Protein AF-A0A7V5F0D4-F1 (afdb_monomer_lite)

Secondary structure (DSSP, 8-state):
-HHHHHHHHHHHHHHHHHHHHHHHHHHHHHHHHHH-----PPPSS--EEE-SS-HHHHS-HHHHHHHHHHHHTTPEEEEEEEESS-TTEEEEEEEETTTTEEEEEEEETTTEEEEEE-

Foldseek 3Di:
DVVVVVVVVVVVVVVVVVVVVVVVVVVVVVVVVVVPPPCPPDDPDWDWDADPCPVVCVVDPVNVVVVVVCVVVQWDWPHKTATPSDRQKIKTKTARVVVRKIKIWIAGPPPGIDIDID

Sequence (118 aa):
MGAFLQVIGGVFIFLVFIAVGLYLWFKWNQVGKYLSVKENPTPSQIHLIPDVSPDWIEEKDAADKAISEFESLGFTAVGPFKIKEMPPVRLFSFVHTQAQMMAVVYNHEAAGVWCSGE

pLDDT: mean 87.09, std 11.3, range [52.22, 96.38]

Radius of gyration: 25.09 Å; chains: 1; bounding box: 67×25×65 Å

Structure (mmCIF, N/CA/C/O backbone):
data_AF-A0A7V5F0D4-F1
#
_entry.id   AF-A0A7V5F0D4-F1
#
loop_
_atom_site.group_PDB
_atom_site.id
_atom_site.type_symbol
_atom_site.label_atom_id
_atom_site.label_alt_id
_atom_site.label_comp_id
_atom_site.label_asym_id
_atom_site.label_entity_id
_atom_site.label_seq_id
_atom_site.pdbx_PDB_ins_code
_atom_site.Cartn_x
_atom_site.Cartn_y
_atom_site.Cartn_z
_atom_site.occupancy
_atom_site.B_iso_or_equiv
_atom_site.auth_seq_id
_atom_site.auth_comp_id
_atom_site.auth_asym_id
_atom_site.auth_atom_id
_atom_site.pdbx_PDB_model_num
ATOM 1 N N . MET A 1 1 ? 49.434 5.261 -44.730 1.00 58.75 1 MET A N 1
ATOM 2 C CA . MET A 1 1 ? 48.980 4.752 -43.412 1.00 58.75 1 MET A CA 1
ATOM 3 C C . MET A 1 1 ? 47.878 5.598 -42.761 1.00 58.75 1 MET A C 1
ATOM 5 O O . MET A 1 1 ? 47.087 5.022 -42.030 1.00 58.75 1 MET A O 1
ATOM 9 N N . GLY A 1 2 ? 47.747 6.906 -43.046 1.00 70.81 2 GLY A N 1
ATOM 10 C CA . GLY A 1 2 ? 46.697 7.752 -42.441 1.00 70.81 2 GLY A CA 1
ATOM 11 C C . GLY A 1 2 ? 45.245 7.367 -42.777 1.00 70.81 2 GLY A C 1
ATOM 12 O O . GLY A 1 2 ? 44.397 7.374 -41.894 1.00 70.81 2 GLY A O 1
ATOM 13 N N . ALA A 1 3 ? 44.966 6.939 -44.015 1.00 78.06 3 ALA A N 1
ATOM 14 C CA . ALA A 1 3 ? 43.608 6.572 -44.439 1.00 78.06 3 ALA A CA 1
ATOM 15 C C . ALA A 1 3 ? 43.032 5.354 -43.685 1.00 78.06 3 ALA A C 1
ATOM 17 O O . ALA A 1 3 ? 41.837 5.300 -43.419 1.00 78.06 3 ALA A O 1
ATOM 18 N N . PHE A 1 4 ? 43.878 4.399 -43.288 1.00 79.81 4 PHE A N 1
ATOM 19 C CA . PHE A 1 4 ? 43.450 3.209 -42.547 1.00 79.81 4 PHE A CA 1
ATOM 20 C C . PHE A 1 4 ? 42.990 3.559 -41.124 1.00 79.81 4 PHE A C 1
ATOM 22 O O . PHE A 1 4 ? 41.925 3.124 -40.690 1.00 79.81 4 PHE A O 1
ATOM 29 N N . LEU A 1 5 ? 43.747 4.418 -40.429 1.00 85.62 5 LEU A N 1
ATOM 30 C CA . LEU A 1 5 ? 43.377 4.912 -39.100 1.00 85.62 5 LEU A CA 1
ATOM 31 C C . LEU A 1 5 ? 42.092 5.751 -39.137 1.00 85.62 5 LEU A C 1
ATOM 33 O O . LEU A 1 5 ? 41.273 5.664 -38.227 1.00 85.62 5 LEU A O 1
ATOM 37 N N . GLN A 1 6 ? 41.892 6.530 -40.203 1.00 87.38 6 GLN A N 1
ATOM 38 C CA . GLN A 1 6 ? 40.712 7.376 -40.369 1.00 87.38 6 GLN A CA 1
ATOM 39 C C . GLN A 1 6 ? 39.435 6.558 -40.613 1.00 87.38 6 GLN A C 1
ATOM 41 O O . GLN A 1 6 ? 38.392 6.872 -40.041 1.00 87.38 6 GLN A O 1
ATOM 46 N N . VAL A 1 7 ? 39.517 5.479 -41.400 1.00 92.50 7 VAL A N 1
ATOM 47 C CA . VAL A 1 7 ? 38.386 4.563 -41.622 1.00 92.50 7 VAL A CA 1
ATOM 48 C C . VAL A 1 7 ? 38.024 3.825 -40.332 1.00 92.50 7 VAL A C 1
ATOM 50 O O . VAL A 1 7 ? 36.852 3.786 -39.966 1.00 92.50 7 VAL A O 1
ATOM 53 N N . ILE A 1 8 ? 39.012 3.308 -39.593 1.00 92.19 8 ILE A N 1
ATOM 54 C CA . ILE A 1 8 ? 38.765 2.612 -38.318 1.00 92.19 8 ILE A CA 1
ATOM 55 C C . ILE A 1 8 ? 38.182 3.562 -37.267 1.00 92.19 8 ILE A C 1
ATOM 57 O O . ILE A 1 8 ? 37.211 3.212 -36.596 1.00 92.19 8 ILE A O 1
ATOM 61 N N . GLY A 1 9 ? 38.721 4.780 -37.153 1.00 91.25 9 GLY A N 1
ATOM 62 C CA . GLY A 1 9 ? 38.195 5.799 -36.244 1.00 91.25 9 GLY A CA 1
ATOM 63 C C . GLY A 1 9 ? 36.754 6.194 -36.576 1.00 91.25 9 GLY A C 1
ATOM 64 O O . GLY A 1 9 ? 35.921 6.293 -35.677 1.00 91.25 9 GLY A O 1
ATOM 65 N N . GLY A 1 10 ? 36.432 6.342 -37.866 1.00 93.94 10 GLY A N 1
ATOM 66 C CA . GLY A 1 10 ? 35.072 6.632 -38.322 1.00 93.94 10 GLY A CA 1
ATOM 67 C C . GLY A 1 10 ? 34.078 5.520 -37.981 1.00 93.94 10 GLY A C 1
ATOM 68 O O . GLY A 1 10 ? 32.999 5.799 -37.459 1.00 93.94 10 GLY A O 1
ATOM 69 N N . VAL A 1 11 ? 34.461 4.257 -38.199 1.00 95.19 11 VAL A N 1
ATOM 70 C CA . VAL A 1 11 ? 33.627 3.095 -37.846 1.00 95.19 11 VAL A CA 1
ATOM 71 C C . VAL A 1 11 ? 33.394 3.0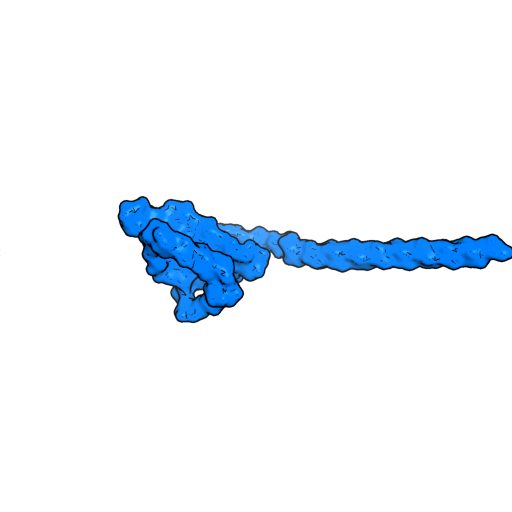25 -36.337 1.00 95.19 11 VAL A C 1
ATOM 73 O O . VAL A 1 11 ? 32.268 2.786 -35.904 1.00 95.19 11 VAL A O 1
ATOM 76 N N . PHE A 1 12 ? 34.420 3.285 -35.525 1.00 95.50 12 PHE A N 1
ATOM 77 C CA . PHE A 1 12 ? 34.284 3.269 -34.070 1.00 95.50 12 PHE A CA 1
ATOM 78 C C . PHE A 1 12 ? 33.306 4.341 -33.570 1.00 95.50 12 PHE A C 1
ATOM 80 O O . PHE A 1 12 ? 32.403 4.039 -32.793 1.00 95.50 12 PHE A O 1
ATOM 87 N N . ILE A 1 13 ? 33.428 5.575 -34.067 1.00 95.38 13 ILE A N 1
ATOM 88 C CA . ILE A 1 13 ? 32.514 6.670 -33.714 1.00 95.38 13 ILE A CA 1
ATOM 89 C C . ILE A 1 13 ? 31.077 6.324 -34.124 1.00 95.38 13 ILE A C 1
ATOM 91 O O . ILE A 1 13 ? 30.149 6.505 -33.337 1.00 95.38 13 ILE A O 1
ATOM 95 N N . PHE A 1 14 ? 30.888 5.773 -35.323 1.00 96.25 14 PHE A N 1
ATOM 96 C CA . PHE A 1 14 ? 29.572 5.359 -35.804 1.00 96.25 14 PHE A CA 1
ATOM 97 C C . PHE A 1 14 ? 28.927 4.293 -34.905 1.00 96.25 14 PHE A C 1
ATOM 99 O O . PHE A 1 14 ? 27.755 4.413 -34.546 1.00 96.25 14 PHE A O 1
ATOM 106 N N . LEU A 1 15 ? 29.698 3.291 -34.471 1.00 96.06 15 LEU A N 1
ATOM 107 C CA . LEU A 1 15 ? 29.219 2.267 -33.540 1.00 96.06 15 LEU A CA 1
ATOM 108 C C . LEU A 1 15 ? 28.831 2.854 -32.178 1.00 96.06 15 LEU A C 1
ATOM 110 O O . LEU A 1 15 ? 27.813 2.452 -31.614 1.00 96.06 15 LEU A O 1
ATOM 114 N N . VAL A 1 16 ? 29.588 3.832 -31.671 1.00 96.31 16 VAL A N 1
ATOM 115 C CA . VAL A 1 16 ? 29.245 4.535 -30.425 1.00 96.31 16 VAL A CA 1
ATOM 116 C C . VAL A 1 16 ? 27.912 5.273 -30.567 1.00 96.31 16 VAL A C 1
ATOM 118 O O . VAL A 1 16 ? 27.063 5.161 -29.685 1.00 96.31 16 VAL A O 1
ATOM 121 N N . PHE A 1 17 ? 27.676 5.967 -31.684 1.00 96.31 17 PHE A N 1
ATOM 122 C CA . PHE A 1 17 ? 26.396 6.640 -31.924 1.00 96.31 17 PHE A CA 1
ATOM 123 C C . PHE A 1 17 ? 25.220 5.663 -31.998 1.00 96.31 17 PHE A C 1
ATOM 125 O O . PHE A 1 17 ? 24.170 5.940 -31.416 1.00 96.31 17 PHE A O 1
ATOM 132 N N . ILE A 1 18 ? 25.393 4.507 -32.646 1.00 96.19 18 ILE A N 1
ATOM 133 C CA . ILE A 1 18 ? 24.368 3.454 -32.664 1.00 96.19 18 ILE A CA 1
ATOM 134 C C . ILE A 1 18 ? 24.093 2.948 -31.247 1.00 96.19 18 ILE A C 1
ATOM 136 O O . ILE A 1 18 ? 22.934 2.856 -30.849 1.00 96.19 18 ILE A O 1
ATOM 140 N N . ALA A 1 19 ? 25.136 2.655 -30.468 1.00 95.75 19 ALA A N 1
ATOM 141 C CA . ALA A 1 19 ? 24.985 2.160 -29.104 1.00 95.75 19 ALA A CA 1
ATOM 142 C C . ALA A 1 19 ? 24.249 3.169 -28.206 1.00 95.75 19 ALA A C 1
ATOM 144 O O . ALA A 1 19 ? 23.325 2.793 -27.485 1.00 95.75 19 ALA A O 1
ATOM 145 N N . VAL A 1 20 ? 24.598 4.457 -28.295 1.00 95.75 20 VAL A N 1
ATOM 146 C CA . VAL A 1 20 ? 23.918 5.532 -27.554 1.00 95.75 20 VAL A CA 1
ATOM 147 C C . VAL A 1 20 ? 22.470 5.689 -28.019 1.00 95.75 20 VAL A C 1
ATOM 149 O O . VAL A 1 20 ? 21.575 5.803 -27.185 1.00 95.75 20 VAL A O 1
ATOM 152 N N . GLY A 1 21 ? 22.214 5.645 -29.328 1.00 95.62 21 GLY A N 1
ATOM 153 C CA . GLY A 1 21 ? 20.862 5.716 -29.883 1.00 95.62 21 GLY A CA 1
ATOM 154 C C . GLY A 1 21 ? 19.974 4.569 -29.400 1.00 95.62 21 GLY A C 1
ATOM 155 O O . GLY A 1 21 ? 18.862 4.809 -28.933 1.00 95.62 21 GLY A O 1
ATOM 156 N N . LEU A 1 22 ? 20.486 3.335 -29.426 1.00 94.88 22 LEU A N 1
ATOM 157 C CA . LEU A 1 22 ? 19.786 2.157 -28.907 1.00 94.88 22 LEU A CA 1
ATOM 158 C C . LEU A 1 22 ? 19.546 2.256 -27.400 1.00 94.88 22 LEU A C 1
ATOM 160 O O . LEU A 1 22 ? 18.450 1.944 -26.940 1.00 94.88 22 LEU A O 1
ATOM 164 N N . TYR A 1 23 ? 20.532 2.728 -26.636 1.00 94.31 23 TYR A N 1
ATOM 165 C CA . TYR A 1 23 ? 20.393 2.944 -25.197 1.00 94.31 23 TYR A CA 1
ATOM 166 C C . TYR A 1 23 ? 19.297 3.969 -24.875 1.00 94.31 23 TYR A C 1
ATOM 168 O O . TYR A 1 23 ? 18.428 3.711 -24.039 1.00 94.31 23 TYR A O 1
ATOM 176 N N . LEU A 1 24 ? 19.290 5.113 -25.566 1.00 93.19 24 LEU A N 1
ATOM 177 C CA . LEU A 1 24 ? 18.263 6.142 -25.399 1.00 93.19 24 LEU A CA 1
ATOM 178 C C . LEU A 1 24 ? 16.883 5.642 -25.837 1.00 93.19 24 LEU A C 1
ATOM 180 O O . LEU A 1 24 ? 15.900 5.913 -25.152 1.00 93.19 24 LEU A O 1
ATOM 184 N N . TRP A 1 25 ? 16.807 4.871 -26.923 1.00 89.56 25 TRP A N 1
ATOM 185 C CA . TRP A 1 25 ? 15.559 4.275 -27.395 1.00 89.56 25 TRP A CA 1
ATOM 186 C C . TRP A 1 25 ? 14.984 3.267 -26.394 1.00 89.56 25 TRP A C 1
ATOM 188 O O . TRP A 1 25 ? 13.805 3.354 -26.048 1.00 89.56 25 TRP A O 1
ATOM 198 N N . PHE A 1 26 ? 15.814 2.371 -25.847 1.00 88.81 26 PHE A N 1
ATOM 199 C CA . PHE A 1 26 ? 15.400 1.441 -24.791 1.00 88.81 26 PHE A CA 1
ATOM 200 C C . PHE A 1 26 ? 14.926 2.179 -23.539 1.00 88.81 26 PHE A C 1
ATOM 202 O O . PHE A 1 26 ? 13.879 1.840 -22.984 1.00 88.81 26 PHE A O 1
ATOM 209 N N . LYS A 1 27 ? 15.660 3.218 -23.121 1.00 84.25 27 LYS A N 1
ATOM 210 C CA . LYS A 1 27 ? 15.295 4.034 -21.961 1.00 84.25 27 LYS A CA 1
ATOM 211 C C . LYS A 1 27 ? 13.960 4.752 -22.180 1.00 84.25 27 LYS A C 1
ATOM 213 O O . LYS A 1 27 ? 13.111 4.726 -21.294 1.00 84.25 27 LYS A O 1
ATOM 218 N N . TRP A 1 28 ? 13.730 5.329 -23.360 1.00 80.25 28 TRP A N 1
ATOM 219 C CA . TRP A 1 28 ? 12.475 6.019 -23.679 1.00 80.25 28 TRP A CA 1
ATOM 220 C C . TRP A 1 28 ? 11.287 5.053 -23.761 1.00 80.25 28 TRP A C 1
ATOM 222 O O . TRP A 1 28 ? 10.214 5.342 -23.232 1.00 80.25 28 TRP A O 1
ATOM 232 N N . ASN A 1 29 ? 11.472 3.876 -24.365 1.00 77.19 29 ASN A N 1
ATOM 233 C CA . ASN A 1 29 ? 10.412 2.875 -24.490 1.00 77.19 29 ASN A CA 1
ATOM 234 C C . ASN A 1 29 ? 9.940 2.338 -23.124 1.00 77.19 29 ASN A C 1
ATOM 236 O O . ASN A 1 29 ? 8.769 2.004 -22.958 1.00 77.19 29 ASN A O 1
ATOM 240 N N . GLN A 1 30 ? 10.822 2.292 -22.120 1.00 70.06 30 GLN A N 1
ATOM 241 C CA . GLN A 1 30 ? 10.406 1.957 -20.756 1.00 70.06 30 GLN A CA 1
ATOM 242 C C . GLN A 1 30 ? 9.623 3.089 -20.081 1.00 70.06 30 GLN A C 1
ATOM 244 O O . GLN A 1 30 ? 8.632 2.811 -19.414 1.00 70.06 30 GLN A O 1
ATOM 249 N N . VAL A 1 31 ? 9.990 4.354 -20.307 1.00 65.81 31 VAL A N 1
ATOM 250 C CA . VAL A 1 31 ? 9.269 5.512 -19.745 1.00 65.81 31 VAL A CA 1
ATOM 251 C C . VAL A 1 31 ? 7.856 5.645 -20.333 1.00 65.81 31 VAL A C 1
ATOM 253 O O . VAL A 1 31 ? 6.915 5.959 -19.608 1.00 65.81 31 VAL A O 1
ATOM 256 N N . GLY A 1 32 ? 7.664 5.321 -21.617 1.00 59.81 32 GLY A N 1
ATOM 257 C CA . GLY A 1 32 ? 6.348 5.362 -22.272 1.00 59.81 32 GLY A CA 1
ATOM 258 C C . GLY A 1 32 ? 5.287 4.450 -21.637 1.00 59.81 32 GLY A C 1
ATOM 259 O O . GLY A 1 32 ? 4.097 4.768 -21.687 1.00 59.81 32 GLY A O 1
ATOM 260 N N . LYS A 1 33 ? 5.704 3.362 -20.971 1.00 57.69 33 LYS A N 1
ATOM 261 C CA . LYS A 1 33 ? 4.793 2.478 -20.221 1.00 57.69 33 LYS A CA 1
ATOM 262 C C . LYS A 1 33 ? 4.212 3.144 -18.972 1.00 57.69 33 LYS A C 1
ATOM 264 O O . LYS A 1 33 ? 3.101 2.807 -18.586 1.00 57.69 33 LYS A O 1
ATOM 269 N N . TYR A 1 34 ? 4.921 4.109 -18.387 1.00 56.88 34 TYR A N 1
ATOM 270 C CA . TYR A 1 34 ? 4.461 4.863 -17.216 1.00 56.88 34 TYR A CA 1
ATOM 271 C C . TYR A 1 34 ? 3.663 6.119 -17.589 1.00 56.88 34 TYR A C 1
ATOM 273 O O . TYR A 1 34 ? 2.911 6.626 -16.767 1.00 56.88 34 TYR A O 1
ATOM 281 N N . LEU A 1 35 ? 3.798 6.608 -18.828 1.00 57.09 35 LEU A N 1
ATOM 282 C CA . LEU A 1 35 ? 3.099 7.805 -19.317 1.00 57.09 35 LEU A CA 1
ATOM 283 C C . LEU A 1 35 ? 1.776 7.504 -20.035 1.00 57.09 35 LEU A C 1
ATOM 285 O O . LEU A 1 35 ? 1.024 8.425 -20.336 1.00 57.09 35 LEU A O 1
ATOM 289 N N . SER A 1 36 ? 1.448 6.232 -20.269 1.00 52.22 36 SER A N 1
ATOM 290 C CA . SER A 1 36 ? 0.123 5.823 -20.757 1.00 52.22 36 SER A CA 1
ATOM 291 C C . SER A 1 36 ? -0.874 5.684 -19.605 1.00 52.22 36 SER A C 1
ATOM 293 O O . SER A 1 36 ? -1.592 4.690 -19.501 1.00 52.22 36 SER A O 1
ATOM 295 N N . VAL A 1 37 ? -0.927 6.680 -18.720 1.00 55.53 37 VAL A N 1
ATOM 296 C CA . VAL A 1 37 ? -2.065 6.837 -17.817 1.00 55.53 37 VAL A CA 1
ATOM 297 C C . VAL A 1 37 ? -3.191 7.379 -18.688 1.00 55.53 37 VAL A C 1
ATOM 299 O O . VAL A 1 37 ? -3.286 8.579 -18.924 1.00 55.53 37 VAL A O 1
ATOM 302 N N . LYS A 1 38 ? -4.032 6.487 -19.231 1.00 55.12 38 LYS A N 1
ATOM 303 C CA . LYS A 1 38 ? -5.389 6.901 -19.602 1.00 55.12 38 LYS A CA 1
ATOM 304 C C . LYS A 1 38 ? -5.943 7.591 -18.364 1.00 55.12 38 LYS A C 1
ATOM 306 O O . LYS A 1 38 ? -5.932 6.972 -17.301 1.00 55.12 38 LYS A O 1
ATOM 311 N N . GLU A 1 39 ? -6.360 8.846 -18.495 1.00 57.00 39 GLU A N 1
ATOM 312 C CA . GLU A 1 39 ? -7.120 9.551 -17.469 1.00 57.00 39 GLU A CA 1
ATOM 313 C C . GLU A 1 39 ? -8.377 8.725 -17.179 1.00 57.00 39 GLU A C 1
ATOM 315 O O . GLU A 1 39 ? -9.414 8.876 -17.818 1.00 57.00 39 GLU A O 1
ATOM 320 N N . ASN A 1 40 ? -8.260 7.763 -16.268 1.00 59.81 40 ASN A N 1
ATOM 321 C CA . ASN A 1 40 ? -9.411 7.156 -15.647 1.00 59.81 40 ASN A CA 1
ATOM 322 C C . ASN A 1 40 ? -9.881 8.212 -14.653 1.00 59.81 40 ASN A C 1
ATOM 324 O O . ASN A 1 40 ? -9.137 8.498 -13.709 1.00 59.81 40 ASN A O 1
ATOM 328 N N . PRO A 1 41 ? -11.045 8.844 -14.879 1.00 67.31 41 PRO A N 1
ATOM 329 C CA . PRO A 1 41 ? -11.571 9.792 -13.916 1.00 67.31 41 PRO A CA 1
ATOM 330 C C . PRO A 1 41 ? -11.651 9.090 -12.562 1.00 67.31 41 PRO A C 1
ATOM 332 O O . PRO A 1 41 ? -12.133 7.956 -12.476 1.00 67.31 41 PRO A O 1
ATOM 335 N N . THR A 1 42 ? -11.131 9.739 -11.521 1.00 74.06 42 THR A N 1
ATOM 336 C CA . THR A 1 42 ? -11.202 9.216 -10.158 1.00 74.06 42 THR A CA 1
ATOM 337 C C . THR A 1 42 ? -12.676 8.968 -9.842 1.00 74.06 42 THR A C 1
ATOM 339 O O . THR A 1 42 ? -13.480 9.897 -9.981 1.00 74.06 42 THR A O 1
ATOM 342 N N . PRO A 1 43 ? -13.075 7.733 -9.497 1.00 79.56 43 PRO A N 1
ATOM 343 C CA . PRO A 1 43 ? -14.480 7.436 -9.284 1.00 79.56 43 PRO A CA 1
ATOM 344 C C . PRO A 1 43 ? -14.998 8.269 -8.108 1.00 79.56 43 PRO A C 1
ATOM 346 O O . PRO A 1 43 ? -14.358 8.345 -7.062 1.00 79.56 43 PRO A O 1
ATOM 349 N N . SER A 1 44 ? -16.167 8.890 -8.274 1.00 84.12 44 SER A N 1
ATOM 350 C CA . SER A 1 44 ? -16.818 9.669 -7.210 1.00 84.12 44 SER A CA 1
ATOM 351 C C . SER A 1 44 ? -17.292 8.799 -6.043 1.00 84.12 44 SER A C 1
ATOM 353 O O . SER A 1 44 ? -17.542 9.305 -4.954 1.00 84.12 44 SER A O 1
ATOM 355 N N . GLN A 1 45 ? -17.422 7.494 -6.277 1.00 88.38 45 GLN A N 1
ATOM 356 C CA . GLN A 1 45 ? -17.814 6.499 -5.296 1.00 88.38 45 GLN A CA 1
ATOM 357 C C . GLN A 1 45 ? -17.002 5.225 -5.515 1.00 88.38 45 GLN A C 1
ATOM 359 O O . GLN A 1 45 ? -16.865 4.756 -6.645 1.00 88.38 45 GLN A O 1
ATOM 364 N N . ILE A 1 46 ? -16.5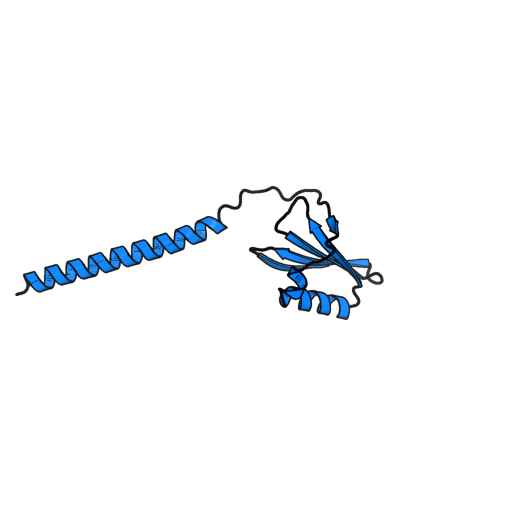12 4.650 -4.421 1.00 90.69 46 ILE A N 1
ATOM 365 C CA . ILE A 1 46 ? -15.802 3.373 -4.418 1.00 90.69 46 ILE A CA 1
ATOM 366 C C . ILE A 1 46 ? -16.567 2.334 -3.600 1.00 90.69 46 ILE A C 1
ATOM 368 O O . ILE A 1 46 ? -17.197 2.663 -2.594 1.00 90.69 46 ILE A O 1
ATOM 372 N N . HIS A 1 47 ? -16.493 1.072 -4.020 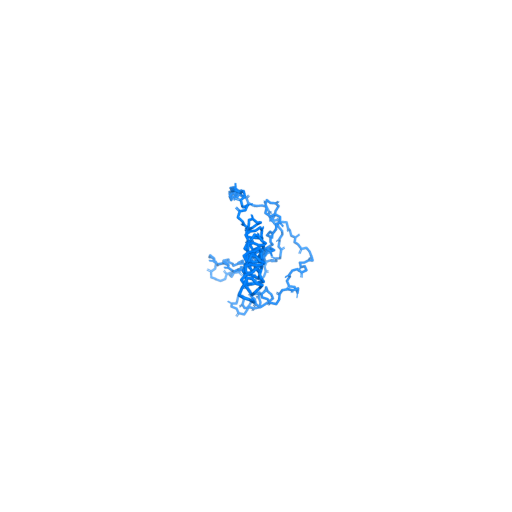1.00 93.88 47 HIS A N 1
ATOM 373 C CA . HIS A 1 47 ? -17.031 -0.061 -3.277 1.00 93.88 47 HIS A CA 1
ATOM 374 C C . HIS A 1 47 ? -15.893 -0.873 -2.666 1.00 93.88 47 HIS A C 1
ATOM 376 O O . HIS A 1 47 ? -15.032 -1.406 -3.376 1.00 93.88 47 HIS A O 1
ATOM 382 N N . LEU A 1 48 ? -15.926 -0.983 -1.338 1.00 93.75 48 LEU A N 1
ATOM 383 C CA . LEU A 1 48 ? -14.975 -1.766 -0.563 1.00 93.75 48 LEU A CA 1
ATOM 384 C C . LEU A 1 48 ? -15.449 -3.215 -0.459 1.00 93.75 48 LEU A C 1
ATOM 386 O O . LEU A 1 48 ? -16.566 -3.491 -0.022 1.00 93.75 48 LEU A O 1
ATOM 390 N N . ILE A 1 49 ? -14.582 -4.139 -0.857 1.00 95.12 49 ILE A N 1
ATOM 391 C CA . ILE A 1 49 ? -14.797 -5.580 -0.741 1.00 95.12 49 ILE A CA 1
ATOM 392 C C . ILE A 1 49 ? -13.792 -6.106 0.288 1.00 95.12 49 ILE A C 1
ATOM 394 O O . ILE A 1 49 ? -12.594 -5.968 0.041 1.00 95.12 49 ILE A O 1
ATOM 398 N N . PRO A 1 50 ? -14.232 -6.694 1.415 1.00 95.38 50 PRO A N 1
ATOM 399 C CA . PRO A 1 50 ? -13.324 -7.238 2.423 1.00 95.38 50 PRO A CA 1
ATOM 400 C C . PRO A 1 50 ? -12.318 -8.218 1.818 1.00 95.38 50 PRO A C 1
ATOM 402 O O . PRO A 1 50 ? -12.690 -9.080 1.017 1.00 95.38 50 PRO A O 1
ATOM 405 N N . ASP A 1 51 ? -11.049 -8.084 2.198 1.00 93.75 51 ASP A N 1
ATOM 406 C CA . ASP A 1 51 ? -9.974 -8.947 1.713 1.00 93.75 51 ASP A CA 1
ATOM 407 C C . ASP A 1 51 ? -9.551 -9.944 2.795 1.00 93.75 51 ASP A C 1
ATOM 409 O O . ASP A 1 51 ? -8.829 -9.606 3.721 1.00 93.75 51 ASP A O 1
ATOM 413 N N . VAL A 1 52 ? -10.030 -11.185 2.708 1.00 88.38 52 VAL A N 1
ATOM 414 C CA . VAL A 1 52 ? -9.862 -12.180 3.787 1.00 88.38 52 VAL A CA 1
ATOM 415 C C . VAL A 1 52 ? -8.407 -12.656 3.937 1.00 88.38 52 VAL A C 1
ATOM 417 O O . VAL A 1 52 ? -8.030 -13.109 5.012 1.00 88.38 52 VAL A O 1
ATOM 420 N N . SER A 1 53 ? -7.591 -12.535 2.884 1.00 87.44 53 SER A N 1
ATOM 421 C CA . SER A 1 53 ? -6.161 -12.878 2.884 1.00 87.44 53 SER A CA 1
ATOM 422 C C . SER A 1 53 ? -5.380 -11.802 2.122 1.00 87.44 53 SER A C 1
ATOM 424 O O . SER A 1 53 ? -5.209 -11.909 0.906 1.00 87.44 53 SER A O 1
ATOM 426 N N . PRO A 1 54 ? -4.993 -10.703 2.787 1.00 87.38 54 PRO A N 1
ATOM 427 C CA . PRO A 1 54 ? -4.288 -9.599 2.150 1.00 87.38 54 PRO A CA 1
ATOM 428 C C . PRO A 1 54 ? -2.778 -9.872 2.079 1.00 87.38 54 PRO A C 1
ATOM 430 O O . PRO A 1 54 ? -1.996 -9.284 2.823 1.00 87.38 54 PRO A O 1
ATOM 433 N N . ASP A 1 55 ? -2.356 -10.713 1.137 1.00 88.56 55 ASP A N 1
ATOM 434 C CA . ASP A 1 55 ? -0.951 -11.145 0.994 1.00 88.56 55 ASP A CA 1
ATOM 435 C C . ASP A 1 55 ? 0.036 -9.956 0.873 1.00 88.56 55 ASP A C 1
ATOM 437 O O . ASP A 1 55 ? 1.183 -10.006 1.309 1.00 88.56 55 ASP A O 1
ATOM 441 N N . TRP A 1 56 ? -0.446 -8.818 0.363 1.00 87.56 56 TRP A N 1
ATOM 442 C CA . TRP A 1 56 ? 0.328 -7.588 0.193 1.00 87.56 56 TRP A CA 1
ATOM 443 C C . TRP A 1 56 ? 0.787 -6.915 1.493 1.00 87.56 56 TRP A C 1
ATOM 445 O O . TRP A 1 56 ? 1.640 -6.030 1.423 1.00 87.56 56 TRP A O 1
ATOM 455 N N . ILE A 1 57 ? 0.205 -7.268 2.641 1.00 87.75 57 ILE A N 1
ATOM 456 C CA . ILE A 1 57 ? 0.602 -6.724 3.944 1.00 87.75 57 ILE A CA 1
ATOM 457 C C . ILE A 1 57 ? 1.889 -7.398 4.412 1.00 87.75 57 ILE A C 1
ATOM 459 O O . ILE A 1 57 ? 2.855 -6.713 4.731 1.00 87.75 57 ILE A O 1
ATOM 463 N N . GLU A 1 58 ? 1.922 -8.731 4.378 1.00 82.06 58 GLU A N 1
ATOM 464 C CA . GLU A 1 58 ? 3.079 -9.520 4.814 1.00 82.06 58 GLU A CA 1
ATOM 465 C C . GLU A 1 58 ? 4.234 -9.439 3.808 1.00 82.06 58 GLU A C 1
ATOM 467 O O . GLU A 1 58 ? 5.402 -9.375 4.188 1.00 82.06 58 GLU A O 1
ATOM 472 N N . GLU A 1 59 ? 3.925 -9.384 2.508 1.00 82.31 59 GLU A N 1
ATOM 473 C CA . GLU A 1 59 ? 4.941 -9.261 1.459 1.00 82.31 59 GLU A CA 1
ATOM 474 C C . GLU A 1 59 ? 5.627 -7.887 1.443 1.00 82.31 59 GLU A C 1
ATOM 476 O O . GLU A 1 59 ? 6.743 -7.754 0.926 1.00 82.31 59 GLU A O 1
ATOM 481 N N . LYS A 1 60 ? 4.978 -6.843 1.978 1.00 76.31 60 LYS A N 1
ATOM 482 C CA . LYS A 1 60 ? 5.505 -5.475 1.963 1.00 76.31 60 LYS A CA 1
ATOM 483 C C . LYS A 1 60 ? 5.731 -4.940 3.369 1.00 76.31 60 LYS A C 1
ATOM 485 O O . LYS A 1 60 ? 4.850 -4.330 3.962 1.00 76.31 60 LYS A O 1
ATOM 490 N N . ASP A 1 61 ? 6.990 -4.993 3.793 1.00 85.94 61 ASP A N 1
ATOM 491 C CA . ASP A 1 61 ? 7.508 -4.429 5.052 1.00 85.94 61 ASP A CA 1
ATOM 492 C C . ASP A 1 61 ? 7.040 -2.980 5.328 1.00 85.94 61 ASP A C 1
ATOM 494 O O . ASP A 1 61 ? 6.778 -2.602 6.464 1.00 85.94 61 ASP A O 1
ATOM 498 N N . ALA A 1 62 ? 6.862 -2.154 4.290 1.00 86.75 62 ALA A N 1
ATOM 499 C CA . ALA A 1 62 ? 6.349 -0.789 4.450 1.00 86.75 62 ALA A CA 1
ATOM 500 C C . ALA A 1 62 ? 4.872 -0.723 4.891 1.00 86.75 62 ALA A C 1
ATOM 502 O O . ALA A 1 62 ? 4.500 0.197 5.615 1.00 86.75 62 ALA A O 1
ATOM 503 N N . ALA A 1 63 ? 4.034 -1.666 4.449 1.00 89.25 63 ALA A N 1
ATOM 504 C CA . ALA A 1 63 ? 2.631 -1.735 4.851 1.00 89.25 63 ALA A CA 1
ATOM 505 C C . ALA A 1 63 ? 2.510 -2.218 6.299 1.00 89.25 63 ALA A C 1
ATOM 507 O O . ALA A 1 63 ? 1.834 -1.567 7.090 1.00 89.25 63 ALA A O 1
ATOM 508 N N . ASP A 1 64 ? 3.222 -3.288 6.655 1.00 92.25 64 ASP A N 1
ATOM 509 C CA . ASP A 1 64 ? 3.260 -3.830 8.019 1.00 92.25 64 ASP A CA 1
ATOM 510 C C . ASP A 1 64 ? 3.745 -2.796 9.053 1.00 92.25 64 ASP A C 1
ATOM 512 O O . ASP A 1 64 ? 3.114 -2.581 10.093 1.00 92.25 64 ASP A O 1
ATOM 516 N N . LYS A 1 65 ? 4.805 -2.048 8.717 1.00 92.81 65 LYS A N 1
ATOM 517 C CA . LYS A 1 65 ? 5.296 -0.934 9.543 1.00 92.81 65 LYS A CA 1
ATOM 518 C C . LYS A 1 65 ? 4.255 0.162 9.725 1.00 92.81 65 LYS A C 1
ATOM 520 O O . LYS A 1 65 ? 4.012 0.577 10.854 1.00 92.81 65 LYS A O 1
ATOM 525 N N . ALA A 1 66 ? 3.625 0.612 8.641 1.00 92.06 66 ALA A N 1
ATOM 526 C CA . ALA A 1 66 ? 2.604 1.654 8.716 1.00 92.06 66 ALA A CA 1
ATOM 527 C C . ALA A 1 66 ? 1.396 1.213 9.558 1.00 92.06 66 ALA A C 1
ATOM 529 O O . ALA A 1 66 ? 0.868 2.001 10.340 1.00 92.06 66 ALA A O 1
ATOM 530 N N . ILE A 1 67 ? 0.979 -0.050 9.427 1.00 93.12 67 ILE A N 1
ATOM 531 C CA . ILE A 1 67 ? -0.102 -0.634 10.228 1.00 93.12 67 ILE A CA 1
ATOM 532 C C . ILE A 1 67 ? 0.275 -0.617 11.713 1.00 93.12 67 ILE A C 1
ATOM 534 O O . ILE A 1 67 ? -0.471 -0.072 12.527 1.00 93.12 67 ILE A O 1
ATOM 538 N N . SER A 1 68 ? 1.465 -1.120 12.046 1.00 93.25 68 SER A N 1
ATOM 539 C CA . SER A 1 68 ? 1.983 -1.144 13.418 1.00 93.25 68 SER A CA 1
ATOM 540 C C . SER A 1 68 ? 2.096 0.260 14.028 1.00 93.25 68 SER A C 1
ATOM 542 O O . SER A 1 68 ? 1.785 0.467 15.202 1.00 93.25 68 SER A O 1
ATOM 544 N N . GLU A 1 69 ? 2.511 1.252 13.235 1.00 94.19 69 GLU A N 1
ATOM 545 C CA . GLU A 1 69 ? 2.582 2.649 13.666 1.00 94.19 69 GLU 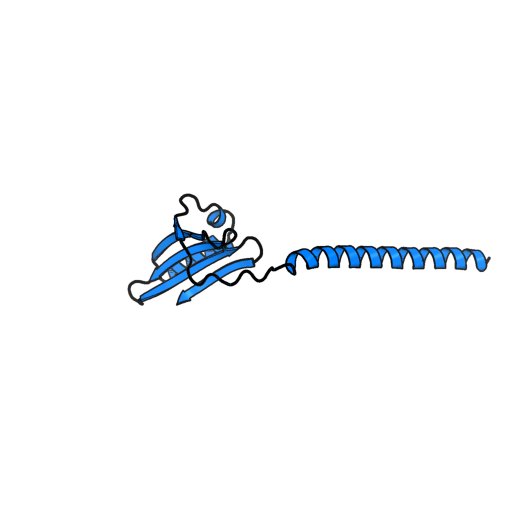A CA 1
ATOM 546 C C . GLU A 1 69 ? 1.194 3.206 14.004 1.00 94.19 69 GLU A C 1
ATOM 548 O O . GLU A 1 69 ? 1.023 3.786 15.078 1.00 94.19 69 GLU A O 1
ATOM 553 N N . PHE A 1 70 ? 0.182 2.988 13.158 1.00 93.88 70 PHE A N 1
ATOM 554 C CA . PHE A 1 70 ? -1.181 3.442 13.449 1.00 93.88 70 PHE A CA 1
ATOM 555 C C . PHE A 1 70 ? -1.762 2.782 14.702 1.00 93.88 70 PHE A C 1
ATOM 557 O O . PHE A 1 70 ? -2.344 3.476 15.540 1.00 93.88 70 PHE A O 1
ATOM 564 N N . GLU A 1 71 ? -1.559 1.478 14.884 1.00 93.81 71 GLU A N 1
ATOM 565 C CA . GLU A 1 71 ? -1.996 0.781 16.098 1.00 93.81 71 GLU A CA 1
ATOM 566 C C . GLU A 1 71 ? -1.321 1.352 17.356 1.00 93.81 71 GLU A C 1
ATOM 568 O O . GLU A 1 71 ? -1.985 1.594 18.367 1.00 93.81 71 GLU A O 1
ATOM 573 N N . SER A 1 72 ? -0.024 1.674 17.280 1.00 95.06 72 SER A N 1
ATOM 574 C CA . SER A 1 72 ? 0.711 2.308 18.386 1.00 95.06 72 SER A CA 1
ATOM 575 C C . SER A 1 72 ? 0.201 3.714 18.737 1.00 95.06 72 SER A C 1
ATOM 577 O O . SER A 1 72 ? 0.327 4.155 19.880 1.00 95.06 72 SER A O 1
ATOM 579 N N . LEU A 1 73 ? -0.418 4.400 17.771 1.00 93.94 73 LEU A N 1
ATOM 580 C CA . LEU A 1 73 ? -1.036 5.717 17.930 1.00 93.94 73 LEU A CA 1
ATOM 581 C C . LEU A 1 73 ? -2.483 5.644 18.448 1.00 93.94 73 LEU A C 1
ATOM 583 O O . LEU A 1 73 ? -3.148 6.674 18.536 1.00 93.94 73 LEU A O 1
ATOM 587 N N . GLY A 1 74 ? -2.981 4.455 18.802 1.00 95.06 74 GLY A N 1
ATOM 588 C CA . GLY A 1 74 ? -4.325 4.272 19.355 1.00 95.06 74 GLY A CA 1
ATOM 589 C C . GLY A 1 74 ? -5.423 4.107 18.304 1.00 95.06 74 GLY A C 1
ATOM 590 O O . GLY A 1 74 ? -6.610 4.113 18.647 1.00 95.06 74 GLY A O 1
ATOM 591 N N . PHE A 1 75 ? -5.060 3.933 17.032 1.00 96.31 75 PHE A N 1
ATOM 592 C CA . PHE A 1 75 ? -6.024 3.539 16.015 1.00 96.31 75 PHE A CA 1
ATOM 593 C C . PHE A 1 75 ? -6.393 2.061 16.161 1.00 96.31 75 PHE A C 1
ATOM 595 O O . PHE A 1 75 ? -5.569 1.211 16.481 1.00 96.31 75 PHE A O 1
ATOM 602 N N . THR A 1 76 ? -7.656 1.748 15.891 1.00 95.94 76 THR A N 1
ATOM 603 C CA . THR A 1 76 ? -8.166 0.378 15.821 1.00 95.94 76 THR A CA 1
ATOM 604 C C . THR A 1 76 ? -8.306 -0.031 14.362 1.00 95.94 76 THR A C 1
ATOM 606 O O . THR A 1 76 ? -8.954 0.672 13.582 1.00 95.94 76 THR A O 1
ATOM 609 N N . ALA A 1 77 ? -7.717 -1.168 13.996 1.00 94.38 77 ALA A N 1
ATOM 610 C CA . ALA A 1 77 ? -7.865 -1.751 12.671 1.00 94.38 77 ALA A CA 1
ATOM 611 C C . ALA A 1 77 ? -9.335 -2.097 12.384 1.00 94.38 77 ALA A C 1
ATOM 613 O O . ALA A 1 77 ? -9.994 -2.787 13.162 1.00 94.38 77 ALA A O 1
ATOM 614 N N . VAL A 1 78 ? -9.843 -1.624 11.247 1.00 94.62 78 VAL A N 1
ATOM 615 C CA . VAL A 1 78 ? -11.152 -2.016 10.705 1.00 94.62 78 VAL A CA 1
ATOM 616 C C . VAL A 1 78 ? -10.973 -3.191 9.746 1.00 94.62 78 VAL A C 1
ATOM 618 O O . VAL A 1 78 ? -11.769 -4.128 9.764 1.00 94.62 78 VAL A O 1
ATOM 621 N N . GLY A 1 79 ? -9.904 -3.161 8.945 1.00 92.88 79 GLY A N 1
ATOM 622 C CA . GLY A 1 79 ? -9.450 -4.305 8.166 1.00 92.88 79 GLY A CA 1
ATOM 623 C C . GLY A 1 79 ? -8.980 -3.970 6.748 1.00 92.88 79 GLY A C 1
ATOM 624 O O . GLY A 1 79 ? -8.995 -2.812 6.321 1.00 92.88 79 GLY A O 1
ATOM 625 N N . PRO A 1 80 ? -8.550 -5.001 6.009 1.00 95.62 80 PRO A N 1
ATOM 626 C CA . PRO A 1 80 ? -8.136 -4.896 4.617 1.00 95.62 80 PRO A CA 1
ATOM 627 C C . PRO A 1 80 ? -9.333 -4.946 3.649 1.00 95.62 80 PRO A C 1
ATOM 629 O O . PRO A 1 80 ? -10.262 -5.744 3.808 1.00 95.62 80 PRO A O 1
ATOM 632 N N . PHE A 1 81 ? -9.288 -4.147 2.583 1.00 95.69 81 PHE A N 1
ATOM 633 C CA . PHE A 1 81 ? -10.269 -4.204 1.501 1.00 95.69 81 PHE A CA 1
ATOM 634 C C . PHE A 1 81 ? -9.639 -4.033 0.116 1.00 95.69 81 PHE A C 1
ATOM 636 O O . PHE A 1 81 ? -8.622 -3.365 -0.093 1.00 95.69 81 PHE A O 1
ATOM 643 N N . LYS A 1 82 ? -10.322 -4.617 -0.866 1.00 94.31 82 LYS A N 1
ATOM 644 C CA . LYS A 1 82 ? -10.134 -4.383 -2.296 1.00 94.31 82 LYS A CA 1
ATOM 645 C C . LYS A 1 82 ? -11.124 -3.328 -2.770 1.00 94.31 82 LYS A C 1
ATOM 647 O O . LYS A 1 82 ? -12.265 -3.295 -2.312 1.00 94.31 82 LYS A O 1
ATOM 652 N N . ILE A 1 83 ? -10.703 -2.512 -3.730 1.00 92.75 83 ILE A N 1
ATOM 653 C CA . ILE A 1 83 ? -11.559 -1.502 -4.348 1.00 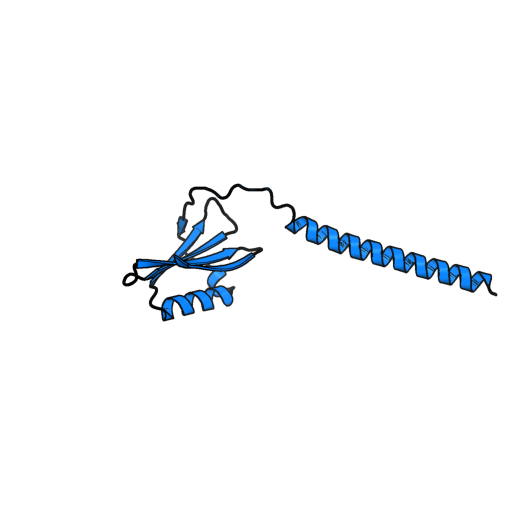92.75 83 ILE A CA 1
ATOM 654 C C . ILE A 1 83 ? -11.997 -2.012 -5.719 1.00 92.75 83 ILE A C 1
ATOM 656 O O . ILE A 1 83 ? -11.163 -2.245 -6.593 1.00 92.75 83 ILE A O 1
ATOM 660 N N . LYS A 1 84 ? -13.306 -2.196 -5.918 1.00 90.31 84 LYS A N 1
ATOM 661 C CA . LYS A 1 84 ? -13.854 -2.761 -7.164 1.00 90.31 84 LYS A CA 1
ATOM 662 C C . LYS A 1 84 ? -13.519 -1.902 -8.389 1.00 90.31 84 LYS A C 1
ATOM 664 O O . LYS A 1 84 ? -13.183 -2.431 -9.445 1.00 90.31 84 LYS A O 1
ATOM 669 N N . GLU A 1 85 ? -13.607 -0.586 -8.242 1.00 90.62 85 GLU A N 1
ATOM 670 C CA . GLU A 1 85 ? -13.387 0.410 -9.295 1.00 90.62 85 GLU A CA 1
ATOM 671 C C . GLU A 1 85 ? -11.901 0.695 -9.538 1.00 90.62 85 GLU A C 1
ATOM 673 O O . GLU A 1 85 ? -11.530 1.194 -10.598 1.00 90.62 85 GLU A O 1
ATOM 678 N N . MET A 1 86 ? -11.044 0.352 -8.572 1.00 89.19 86 MET A N 1
ATOM 679 C CA . MET A 1 86 ? -9.598 0.554 -8.628 1.00 89.19 86 MET A CA 1
ATOM 680 C C . MET A 1 86 ? -8.879 -0.775 -8.355 1.00 89.19 86 MET A C 1
ATOM 682 O O . MET A 1 86 ? -8.245 -0.927 -7.311 1.00 89.19 86 MET A O 1
ATOM 686 N N . PRO A 1 87 ? -8.922 -1.740 -9.299 1.00 87.00 87 PRO A N 1
ATOM 687 C CA . PRO A 1 87 ? -8.343 -3.069 -9.107 1.00 87.00 87 PRO A CA 1
ATOM 688 C C . PRO A 1 87 ? -6.885 -3.120 -8.614 1.00 87.00 87 PRO A C 1
ATOM 690 O O . PRO A 1 87 ? -6.606 -4.011 -7.805 1.00 87.00 87 PRO A O 1
ATOM 693 N N . PRO A 1 88 ? -5.963 -2.225 -9.046 1.00 89.75 88 PRO A N 1
ATOM 694 C CA . PRO A 1 88 ? -4.572 -2.271 -8.592 1.00 89.75 88 PRO A CA 1
ATOM 695 C C . PRO A 1 88 ? -4.361 -1.621 -7.218 1.00 89.75 88 PRO A C 1
ATOM 697 O O . PRO A 1 88 ? -3.242 -1.641 -6.713 1.00 89.75 88 PRO A O 1
ATOM 700 N N . VAL A 1 89 ? -5.401 -1.026 -6.621 1.00 91.06 89 VAL A N 1
ATOM 701 C CA . VAL A 1 89 ? -5.341 -0.427 -5.286 1.00 91.06 89 VAL A CA 1
ATOM 702 C C . VAL A 1 89 ? -5.913 -1.400 -4.257 1.00 91.06 89 VAL A C 1
ATOM 704 O O . VAL A 1 89 ? -6.989 -1.988 -4.416 1.00 91.06 89 VAL A O 1
ATOM 707 N N . ARG A 1 90 ? -5.166 -1.565 -3.173 1.00 93.50 90 ARG A N 1
ATOM 708 C CA . ARG A 1 90 ? -5.586 -2.218 -1.935 1.00 93.50 90 ARG A CA 1
ATOM 709 C C . ARG A 1 90 ? -5.589 -1.174 -0.832 1.00 93.50 90 ARG A C 1
ATOM 711 O O . ARG A 1 90 ? -4.767 -0.257 -0.877 1.00 93.50 90 ARG A O 1
ATOM 718 N N . LEU A 1 91 ? -6.491 -1.306 0.133 1.00 94.69 91 LEU A N 1
ATOM 719 C CA . LEU A 1 91 ? -6.470 -0.458 1.317 1.00 94.69 91 LEU A CA 1
ATOM 720 C C . LEU A 1 91 ? -6.582 -1.270 2.601 1.00 94.69 91 LEU A C 1
ATOM 722 O O . LEU A 1 91 ? -7.152 -2.358 2.618 1.00 94.69 91 LEU A O 1
ATOM 726 N N . PHE A 1 92 ? -6.057 -0.705 3.673 1.00 95.88 92 PHE A N 1
ATOM 727 C CA . PHE A 1 92 ? -6.269 -1.137 5.039 1.00 95.88 92 PHE A CA 1
ATOM 728 C C . PHE A 1 92 ? -6.772 0.063 5.828 1.00 95.88 92 PHE A C 1
ATOM 730 O O . PHE A 1 92 ? -6.113 1.104 5.828 1.00 95.88 92 PHE A O 1
ATOM 737 N N . SER A 1 93 ? -7.948 -0.046 6.441 1.00 94.94 93 SER A N 1
ATOM 738 C CA . SER A 1 93 ? -8.571 1.077 7.140 1.00 94.94 93 SER A CA 1
ATOM 739 C C . SER A 1 93 ? -8.511 0.940 8.654 1.00 94.94 93 SER A C 1
ATOM 741 O O . SER A 1 93 ? -8.494 -0.155 9.223 1.00 94.94 93 SER A O 1
ATOM 743 N N . PHE A 1 94 ? -8.499 2.103 9.292 1.00 96.38 94 PHE A N 1
ATOM 744 C CA . PHE A 1 94 ? -8.363 2.303 10.720 1.00 96.38 94 PHE A CA 1
ATOM 745 C C . PHE A 1 94 ? -9.344 3.362 11.212 1.00 96.38 94 PHE A C 1
ATOM 747 O O . PHE A 1 94 ? -9.681 4.303 10.490 1.00 96.38 94 PHE A O 1
ATOM 754 N N . VAL A 1 95 ? -9.733 3.252 12.479 1.00 96.38 95 VAL A N 1
ATOM 755 C CA . VAL A 1 95 ? -10.547 4.253 13.172 1.00 96.38 95 VAL A CA 1
ATOM 756 C C . VAL A 1 95 ? -9.951 4.582 14.536 1.00 96.38 95 VAL A C 1
ATOM 758 O O . VAL A 1 95 ? -9.609 3.690 15.309 1.00 96.38 95 VAL A O 1
ATOM 761 N N . HIS A 1 96 ? -9.857 5.867 14.864 1.00 95.19 96 HIS A N 1
ATOM 762 C CA . HIS A 1 96 ? -9.522 6.334 16.204 1.00 95.19 96 HIS A CA 1
ATOM 763 C C . HIS A 1 96 ? -10.792 6.852 16.880 1.00 95.19 96 HIS A C 1
ATOM 765 O O . HIS A 1 96 ? -11.153 8.022 16.766 1.00 95.19 96 HIS A O 1
ATOM 771 N N . THR A 1 97 ? -11.476 5.988 17.631 1.00 91.31 97 THR A N 1
ATOM 772 C CA . THR A 1 97 ? -12.812 6.280 18.187 1.00 91.31 97 THR A CA 1
ATOM 773 C C . THR A 1 97 ? -12.851 7.505 19.103 1.00 91.31 97 THR A C 1
ATOM 775 O O . THR A 1 97 ? -13.801 8.277 19.031 1.00 91.31 97 THR A O 1
ATOM 778 N N . GLN A 1 98 ? -11.817 7.726 19.925 1.00 91.94 98 GLN A N 1
ATOM 779 C CA . GLN A 1 98 ? -11.777 8.874 20.846 1.00 91.94 98 GLN A CA 1
ATOM 780 C C . GLN A 1 98 ? -11.584 10.220 20.132 1.00 91.94 98 GLN A C 1
ATOM 782 O O . GLN A 1 98 ? -12.169 11.216 20.545 1.00 91.94 98 GLN A O 1
ATOM 787 N N . ALA A 1 99 ? -10.773 10.250 19.073 1.00 90.62 99 ALA A N 1
ATOM 788 C CA . ALA A 1 99 ? -10.467 11.456 18.311 1.00 90.62 99 ALA A CA 1
ATOM 789 C C . ALA A 1 99 ? -11.396 11.650 17.102 1.00 90.62 99 ALA A C 1
ATOM 791 O O . ALA A 1 99 ? -11.311 12.671 16.434 1.00 90.62 99 ALA A O 1
ATOM 792 N N . GLN A 1 100 ? -12.274 10.676 16.828 1.00 91.12 100 GLN A N 1
ATOM 793 C CA . GLN A 1 100 ? -13.166 10.643 15.666 1.00 91.12 100 GLN A CA 1
ATOM 794 C C . GLN A 1 100 ? -12.431 10.776 14.321 1.00 91.12 100 GLN A C 1
ATOM 796 O O . GLN A 1 100 ? -12.979 11.329 13.374 1.00 91.12 100 GLN A O 1
ATOM 801 N N . MET A 1 101 ? -11.209 10.242 14.243 1.00 92.75 101 MET A N 1
ATOM 802 C CA . MET A 1 101 ? -10.375 10.272 13.037 1.00 92.75 101 MET A CA 1
ATOM 803 C C . MET A 1 101 ? -10.384 8.923 12.323 1.00 92.75 101 MET A C 1
ATOM 805 O O . MET A 1 101 ? -10.528 7.868 12.956 1.00 92.75 101 MET A O 1
ATOM 809 N N . MET A 1 102 ? -10.171 8.953 11.012 1.00 93.25 102 MET A N 1
ATOM 810 C CA . MET A 1 102 ? -9.961 7.763 10.194 1.00 93.25 102 MET A CA 1
ATOM 811 C C . MET A 1 102 ? -8.581 7.806 9.557 1.00 93.25 102 MET A C 1
ATOM 813 O O . MET A 1 102 ? -8.071 8.858 9.188 1.00 93.25 102 MET A O 1
ATOM 817 N N . ALA A 1 103 ? -7.971 6.637 9.417 1.00 94.38 103 ALA A N 1
ATOM 818 C CA . ALA A 1 103 ? -6.710 6.497 8.711 1.00 94.38 103 ALA A CA 1
ATOM 819 C C . ALA A 1 103 ? -6.774 5.316 7.755 1.00 94.38 103 ALA A C 1
ATOM 821 O O . ALA A 1 103 ? -7.508 4.348 7.964 1.00 94.38 103 ALA A O 1
ATOM 822 N N . VAL A 1 104 ? -6.013 5.416 6.678 1.00 94.50 104 VAL A N 1
ATOM 823 C CA . VAL A 1 104 ? -5.993 4.430 5.608 1.00 94.50 104 VAL A CA 1
ATOM 824 C C . VAL A 1 104 ? -4.581 4.279 5.078 1.00 94.50 104 VAL A C 1
ATOM 826 O O . VAL A 1 104 ? -3.915 5.256 4.731 1.00 94.50 104 VAL A O 1
ATOM 829 N N . VAL A 1 105 ? -4.140 3.028 5.004 1.00 95.12 105 VAL A N 1
ATOM 830 C CA . VAL A 1 105 ? -2.905 2.619 4.341 1.00 95.12 105 VAL A CA 1
ATOM 831 C C . VAL A 1 105 ? -3.290 2.045 2.991 1.00 95.12 105 VAL A C 1
ATOM 833 O O . VAL A 1 105 ? -4.066 1.096 2.907 1.00 95.12 105 VAL A O 1
ATOM 836 N N . TYR A 1 106 ? -2.752 2.620 1.930 1.00 93.88 106 TYR A N 1
ATOM 837 C CA . TYR A 1 106 ? -2.968 2.176 0.565 1.00 93.88 106 TYR A CA 1
ATOM 838 C C . TYR A 1 106 ? -1.741 1.441 0.051 1.00 93.88 106 TYR A C 1
ATOM 840 O O . TYR A 1 106 ? -0.609 1.793 0.376 1.00 93.88 106 TY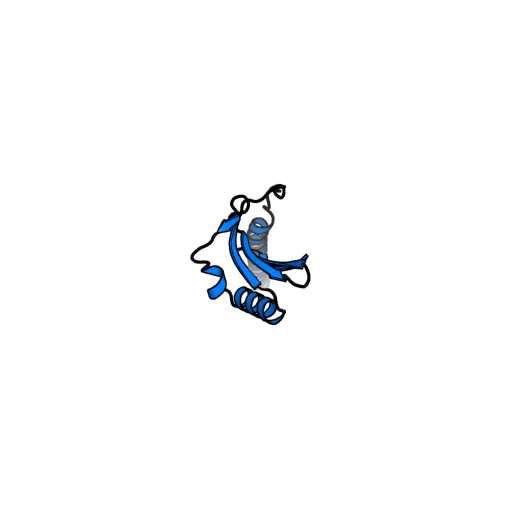R A O 1
ATOM 848 N N . ASN A 1 107 ? -1.966 0.469 -0.824 1.00 93.56 107 ASN A N 1
ATOM 849 C CA . ASN A 1 107 ? -0.923 -0.142 -1.632 1.00 93.56 107 ASN A CA 1
ATOM 850 C C . ASN A 1 107 ? -1.363 -0.176 -3.092 1.00 93.56 107 ASN A C 1
ATOM 852 O O . ASN A 1 107 ? -2.462 -0.628 -3.416 1.00 93.56 107 ASN A O 1
ATOM 856 N N . HIS A 1 108 ? -0.474 0.274 -3.969 1.00 91.62 108 HIS A N 1
ATOM 857 C CA . HIS A 1 108 ? -0.623 0.184 -5.412 1.00 91.62 108 HIS A CA 1
ATOM 858 C C . HIS A 1 108 ? 0.603 -0.483 -6.015 1.00 91.62 108 HIS A C 1
ATOM 860 O O . HIS A 1 108 ? 1.739 -0.173 -5.649 1.00 91.62 108 HIS A O 1
ATOM 866 N N . GLU A 1 109 ? 0.382 -1.350 -6.998 1.00 85.44 109 GLU A N 1
ATOM 867 C CA . GLU A 1 109 ? 1.454 -2.119 -7.639 1.00 85.44 109 GLU A CA 1
ATOM 868 C C . GLU A 1 109 ? 2.566 -1.228 -8.215 1.00 85.44 109 GLU A C 1
ATOM 870 O O . GLU A 1 109 ? 3.741 -1.560 -8.079 1.00 85.44 109 GLU A O 1
ATOM 875 N N . ALA A 1 110 ? 2.217 -0.070 -8.790 1.00 83.69 110 ALA A N 1
ATOM 876 C CA . ALA A 1 110 ? 3.190 0.841 -9.403 1.00 83.69 110 ALA A CA 1
ATOM 877 C C . ALA A 1 110 ? 3.603 2.038 -8.526 1.00 83.69 110 ALA A C 1
ATOM 879 O O . ALA A 1 110 ? 4.667 2.604 -8.755 1.00 83.69 110 ALA A O 1
ATOM 880 N N . ALA A 1 111 ? 2.770 2.450 -7.561 1.00 84.56 111 ALA A N 1
ATOM 881 C CA . ALA A 1 111 ? 3.008 3.667 -6.766 1.00 84.56 111 ALA A CA 1
ATOM 882 C C . ALA A 1 111 ? 3.538 3.369 -5.353 1.00 84.56 111 ALA A C 1
ATOM 884 O O . ALA A 1 111 ? 3.998 4.276 -4.669 1.00 84.56 111 ALA A O 1
ATOM 885 N N . GLY A 1 112 ? 3.523 2.100 -4.935 1.00 88.69 112 GLY A N 1
ATOM 886 C CA . GLY A 1 112 ? 3.999 1.687 -3.622 1.00 88.69 112 GLY A CA 1
ATOM 887 C C . GLY A 1 112 ? 2.940 1.844 -2.535 1.00 88.69 112 GLY A C 1
ATOM 888 O O . GLY A 1 112 ? 1.743 1.765 -2.810 1.00 88.69 112 GLY A O 1
ATOM 889 N N . VAL A 1 113 ? 3.407 2.009 -1.298 1.00 91.25 113 VAL A N 1
ATOM 890 C CA . VAL A 1 113 ? 2.576 2.138 -0.095 1.00 91.25 113 VAL A CA 1
ATOM 891 C C . VAL A 1 113 ? 2.527 3.604 0.330 1.00 91.25 113 VAL A C 1
ATOM 893 O O . VAL A 1 113 ? 3.567 4.262 0.350 1.00 91.25 113 VAL A O 1
ATOM 896 N N . TRP A 1 114 ? 1.346 4.118 0.673 1.00 93.31 114 TRP A N 1
ATOM 897 C CA . TRP A 1 114 ? 1.189 5.459 1.248 1.00 93.31 114 TRP A CA 1
ATOM 898 C C . TRP A 1 114 ? 0.040 5.506 2.252 1.00 93.31 114 TRP A C 1
ATOM 900 O O . TRP A 1 114 ? -0.876 4.687 2.208 1.00 93.31 114 TRP A O 1
ATOM 910 N N . CYS A 1 115 ? 0.083 6.494 3.141 1.00 90.94 115 CYS A N 1
ATOM 911 C CA . CYS A 1 115 ? -0.895 6.669 4.207 1.00 90.94 115 CYS A CA 1
ATOM 912 C C . CYS A 1 115 ? -1.673 7.973 4.010 1.00 90.94 115 CYS A C 1
ATOM 914 O O . CYS A 1 115 ? -1.132 8.962 3.514 1.00 90.94 115 CYS A O 1
ATOM 916 N N . SER A 1 116 ? -2.934 7.984 4.424 1.00 88.31 116 SER A N 1
ATOM 917 C CA . SER A 1 116 ? -3.764 9.185 4.518 1.00 88.31 116 SER A CA 1
ATOM 918 C C . SER A 1 116 ? -4.582 9.117 5.805 1.00 88.31 116 SER A C 1
ATOM 920 O O . SER A 1 116 ? -4.999 8.032 6.210 1.00 88.31 116 SER A O 1
ATOM 922 N N . GLY A 1 117 ? -4.761 10.259 6.462 1.00 82.12 117 GLY A N 1
ATOM 923 C CA . GLY A 1 117 ? -5.603 10.399 7.643 1.00 82.12 117 GLY A CA 1
ATOM 924 C C . GLY A 1 117 ? -6.480 11.636 7.512 1.00 82.12 117 GLY A C 1
ATOM 925 O O . GLY A 1 117 ? -6.007 12.662 7.015 1.00 82.12 117 GLY A O 1
ATOM 926 N N . GLU A 1 118 ? -7.734 11.502 7.936 1.00 67.75 118 GLU A N 1
ATOM 927 C CA . GLU A 1 118 ? -8.749 12.562 8.007 1.00 67.75 118 GLU A CA 1
ATOM 928 C C . GLU A 1 118 ? -9.337 12.654 9.418 1.00 67.75 118 GLU A C 1
ATOM 930 O O . GLU A 1 118 ? -9.545 11.592 10.061 1.00 67.75 118 GLU A O 1
#